Protein AF-A0A965WTZ3-F1 (afdb_monomer)

Sequence (68 aa):
IEDDAFAGCDKLVELYIPDSVRSIGFGAFAYCNSLRNVSLPEGVSISGKGVFAKCGLNSGMINRRSSE

Mean predicted aligned error: 3.65 Å

Structure (mmCIF, N/CA/C/O backbone):
data_AF-A0A965WTZ3-F1
#
_entry.id   AF-A0A965WTZ3-F1
#
loop_
_atom_site.group_PDB
_atom_site.id
_atom_site.type_symbol
_atom_site.label_atom_id
_atom_site.label_alt_id
_atom_site.label_comp_id
_atom_site.label_asym_id
_atom_site.label_entity_id
_atom_site.label_seq_id
_atom_site.pdbx_PDB_ins_code
_atom_site.Cartn_x
_atom_site.Cartn_y
_atom_site.Cartn_z
_atom_site.occupancy
_atom_site.B_iso_or_equiv
_atom_site.auth_seq_id
_atom_site.auth_comp_id
_atom_site.auth_asym_id
_atom_site.auth_atom_id
_atom_site.pdbx_PDB_model_num
ATOM 1 N N . ILE A 1 1 ? -5.535 -5.661 5.548 1.00 92.69 1 ILE A N 1
ATOM 2 C CA . ILE A 1 1 ? -4.936 -5.926 4.220 1.00 92.69 1 ILE A CA 1
ATOM 3 C C . ILE A 1 1 ? -3.824 -6.926 4.439 1.00 92.69 1 ILE A C 1
ATOM 5 O O . ILE A 1 1 ? -2.988 -6.668 5.299 1.00 92.69 1 ILE A O 1
ATOM 9 N N . GLU A 1 2 ? -3.893 -8.064 3.754 1.00 94.44 2 GLU A N 1
ATOM 10 C CA . GLU A 1 2 ? -2.941 -9.171 3.903 1.00 94.44 2 GLU A CA 1
ATOM 11 C C . GLU A 1 2 ? -1.585 -8.864 3.256 1.00 94.44 2 GLU A C 1
ATOM 13 O O . GLU A 1 2 ? -1.411 -7.831 2.601 1.00 94.44 2 GLU A O 1
ATOM 18 N N . ASP A 1 3 ? -0.625 -9.753 3.494 1.00 95.31 3 ASP A N 1
ATOM 19 C CA . ASP A 1 3 ? 0.734 -9.653 2.972 1.00 95.31 3 ASP A CA 1
ATOM 20 C C . ASP A 1 3 ? 0.731 -9.715 1.437 1.00 95.31 3 ASP A C 1
ATOM 22 O O . ASP A 1 3 ? -0.029 -10.474 0.840 1.00 95.31 3 ASP A O 1
ATOM 26 N N . ASP A 1 4 ? 1.544 -8.866 0.802 1.00 94.62 4 ASP A N 1
ATOM 27 C CA . ASP A 1 4 ? 1.720 -8.763 -0.657 1.00 94.62 4 ASP A CA 1
ATOM 28 C C . ASP A 1 4 ? 0.427 -8.596 -1.495 1.00 94.62 4 ASP A C 1
ATOM 30 O O . ASP A 1 4 ? 0.460 -8.702 -2.721 1.00 94.62 4 ASP A O 1
ATOM 34 N N . ALA A 1 5 ? -0.711 -8.266 -0.867 1.00 95.25 5 ALA A N 1
ATOM 35 C CA . ALA A 1 5 ? -2.036 -8.266 -1.501 1.00 95.25 5 ALA A CA 1
ATOM 36 C C . ALA A 1 5 ? -2.138 -7.414 -2.782 1.00 95.25 5 ALA A C 1
ATOM 38 O O . ALA A 1 5 ? -2.897 -7.745 -3.692 1.00 95.25 5 ALA A O 1
ATOM 39 N N . PHE A 1 6 ? -1.379 -6.319 -2.857 1.00 95.56 6 PHE A N 1
ATOM 40 C CA . PHE A 1 6 ? -1.286 -5.429 -4.016 1.00 95.56 6 PHE A CA 1
ATOM 41 C C . PHE A 1 6 ? 0.163 -5.247 -4.485 1.00 95.56 6 PHE A C 1
ATOM 43 O O . PHE A 1 6 ? 0.482 -4.240 -5.123 1.00 95.56 6 PHE A O 1
ATOM 50 N N . ALA A 1 7 ? 1.054 -6.192 -4.176 1.00 95.12 7 ALA A N 1
ATOM 51 C CA . ALA A 1 7 ? 2.441 -6.114 -4.607 1.00 95.12 7 ALA A CA 1
ATOM 52 C C . ALA A 1 7 ? 2.542 -6.108 -6.147 1.00 95.12 7 ALA A C 1
ATOM 54 O O . ALA A 1 7 ? 1.901 -6.899 -6.837 1.00 95.12 7 ALA A O 1
ATOM 55 N N . GLY A 1 8 ? 3.343 -5.194 -6.697 1.00 95.75 8 GLY A N 1
ATOM 56 C CA . GLY A 1 8 ? 3.538 -5.026 -8.140 1.00 95.75 8 GLY A CA 1
ATOM 57 C C . GLY A 1 8 ? 2.367 -4.362 -8.868 1.00 95.75 8 GLY A C 1
ATOM 58 O O . GLY A 1 8 ? 2.281 -4.442 -10.094 1.00 95.75 8 GLY A O 1
ATOM 59 N N . CYS A 1 9 ? 1.444 -3.708 -8.154 1.00 95.56 9 CYS A N 1
ATOM 60 C CA . CYS A 1 9 ? 0.324 -3.016 -8.785 1.00 95.56 9 CYS A CA 1
ATOM 61 C C . CYS A 1 9 ? 0.762 -1.675 -9.406 1.00 95.56 9 CYS A C 1
ATOM 63 O O . CYS A 1 9 ? 0.485 -0.593 -8.893 1.00 95.56 9 CYS A O 1
ATOM 65 N N . ASP A 1 10 ? 1.411 -1.735 -10.569 1.00 92.31 10 ASP A N 1
ATOM 66 C CA . ASP A 1 10 ? 1.932 -0.560 -11.284 1.00 92.31 10 ASP A CA 1
ATOM 67 C C . ASP A 1 10 ? 0.851 0.373 -11.844 1.00 92.31 10 ASP A C 1
ATOM 69 O O . ASP A 1 10 ? 1.154 1.477 -12.292 1.00 92.31 10 ASP A O 1
ATOM 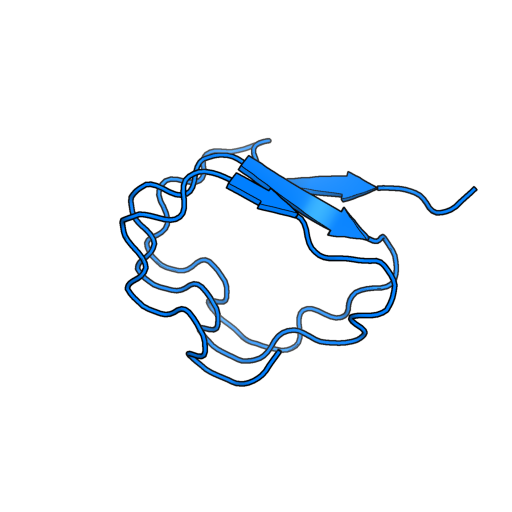73 N N . LYS A 1 11 ? -0.421 -0.034 -11.826 1.00 94.38 11 LYS A N 1
ATOM 74 C CA . LYS A 1 11 ? -1.543 0.845 -12.192 1.00 94.38 11 LYS A CA 1
ATOM 75 C C . LYS A 1 11 ? -2.071 1.657 -11.009 1.00 94.38 11 LYS A C 1
ATOM 77 O O . LYS A 1 11 ? -2.868 2.568 -11.218 1.00 94.38 11 LYS A O 1
ATOM 82 N N . LEU A 1 12 ? -1.654 1.340 -9.782 1.00 93.38 12 LEU A N 1
ATOM 83 C CA . LEU A 1 12 ? -2.103 2.038 -8.586 1.00 93.38 12 LEU A CA 1
ATOM 84 C C . LEU A 1 12 ? -1.335 3.355 -8.446 1.00 93.38 12 LEU A C 1
ATOM 86 O O . LEU A 1 12 ? -0.169 3.364 -8.062 1.00 93.38 12 LEU A O 1
ATOM 90 N N . VAL A 1 13 ? -1.990 4.465 -8.787 1.00 94.62 13 VAL A N 1
ATOM 91 C CA . VAL A 1 13 ? -1.404 5.816 -8.701 1.00 94.62 13 VAL A CA 1
ATOM 92 C C . VAL A 1 13 ? -1.678 6.461 -7.346 1.00 94.62 13 VAL A C 1
ATOM 94 O O . VAL A 1 13 ? -0.810 7.124 -6.774 1.00 94.62 13 VAL A O 1
ATOM 97 N N . GLU A 1 14 ? -2.873 6.229 -6.815 1.00 93.75 14 GLU A N 1
ATOM 98 C CA . GLU A 1 14 ? -3.336 6.763 -5.542 1.00 93.75 14 GLU A CA 1
ATOM 99 C C . GLU A 1 14 ? -3.918 5.641 -4.691 1.00 93.75 14 GLU A C 1
ATOM 101 O O . GLU A 1 14 ? -4.596 4.744 -5.194 1.00 93.75 14 GLU A O 1
ATOM 106 N N . LEU A 1 15 ? -3.657 5.704 -3.389 1.00 93.19 15 LEU A N 1
ATOM 107 C CA . LEU A 1 15 ? -4.154 4.752 -2.412 1.00 93.19 15 LEU A CA 1
ATOM 108 C C . LEU A 1 15 ? -4.946 5.485 -1.336 1.00 93.19 15 LEU A C 1
ATOM 110 O O . LEU A 1 15 ? -4.393 6.261 -0.558 1.00 93.19 15 LEU A O 1
ATOM 114 N N . TYR A 1 16 ? -6.233 5.175 -1.252 1.00 93.75 16 TYR A N 1
ATOM 115 C CA . TYR A 1 16 ? -7.097 5.591 -0.158 1.00 93.75 16 TYR A CA 1
ATOM 116 C C . TYR A 1 16 ? -7.425 4.372 0.702 1.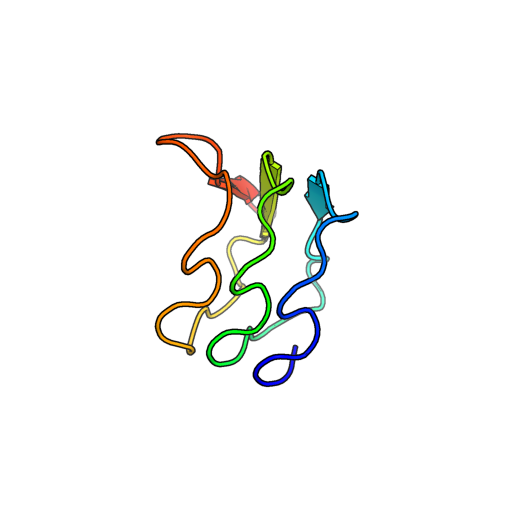00 93.75 16 TYR A C 1
ATOM 118 O O . TYR A 1 16 ? -8.151 3.477 0.271 1.00 93.75 16 TYR A O 1
ATOM 126 N N . ILE A 1 17 ? -6.873 4.320 1.914 1.00 92.94 17 ILE A N 1
ATOM 127 C CA . ILE A 1 17 ? -7.206 3.277 2.887 1.00 92.94 17 ILE A CA 1
ATOM 128 C C . ILE A 1 17 ? -8.419 3.743 3.695 1.00 92.94 17 ILE A C 1
ATOM 130 O O . ILE A 1 17 ? -8.317 4.790 4.331 1.00 92.94 17 ILE A O 1
ATOM 134 N N . PRO A 1 18 ? -9.550 3.018 3.686 1.00 91.25 18 PRO A N 1
ATOM 135 C CA . PRO A 1 18 ? -10.719 3.383 4.477 1.00 91.25 18 PRO A CA 1
ATOM 136 C C . PRO A 1 18 ? -10.506 3.115 5.972 1.00 91.25 18 PRO A C 1
ATOM 138 O O . PRO A 1 18 ? -9.727 2.241 6.354 1.00 91.25 18 PRO A O 1
ATOM 141 N N . ASP A 1 19 ? -11.249 3.830 6.817 1.00 90.00 19 ASP A N 1
ATOM 142 C CA . ASP A 1 19 ? -11.092 3.812 8.281 1.00 90.00 19 ASP A CA 1
ATOM 143 C C . ASP A 1 19 ? -11.436 2.447 8.916 1.00 90.00 19 ASP A C 1
ATOM 145 O O . ASP A 1 19 ? -11.030 2.142 10.035 1.00 90.00 19 ASP A O 1
ATOM 149 N N . SER A 1 20 ? -12.140 1.577 8.180 1.00 91.56 20 SER A N 1
ATOM 150 C CA . SER A 1 20 ? -12.419 0.192 8.581 1.00 91.56 20 SER A CA 1
ATOM 151 C C . SER A 1 20 ? -11.181 -0.714 8.553 1.00 91.56 20 SER A C 1
ATOM 153 O O . SER A 1 20 ? -11.186 -1.791 9.159 1.00 91.56 20 SER A O 1
ATOM 155 N N . VAL A 1 21 ? -10.109 -0.303 7.868 1.00 92.25 21 VAL A N 1
ATOM 156 C CA . VAL A 1 21 ? -8.869 -1.075 7.775 1.00 92.25 21 VAL A CA 1
ATOM 157 C C . VAL A 1 21 ? -8.029 -0.845 9.023 1.00 92.25 21 VAL A C 1
ATOM 159 O O . VAL A 1 21 ? -7.443 0.213 9.226 1.00 92.25 21 VAL A O 1
ATOM 162 N N . ARG A 1 22 ? -7.919 -1.894 9.841 1.00 92.25 22 ARG A N 1
ATOM 163 C CA . ARG A 1 22 ? -7.129 -1.870 11.080 1.00 92.25 22 ARG A CA 1
ATOM 164 C C . ARG A 1 22 ? -5.649 -2.167 10.872 1.00 92.25 22 ARG A C 1
ATOM 166 O O . ARG A 1 22 ? -4.825 -1.676 11.637 1.00 92.25 22 ARG A O 1
ATOM 173 N N . SER A 1 23 ? -5.303 -2.976 9.872 1.00 93.31 23 SER A N 1
ATOM 174 C CA . SER A 1 23 ? -3.926 -3.431 9.666 1.00 93.31 23 SER A CA 1
ATOM 175 C C . SER A 1 23 ? -3.538 -3.572 8.197 1.00 93.31 23 SER A C 1
ATOM 177 O O . SER A 1 23 ? -4.366 -3.911 7.340 1.00 93.31 23 SER A O 1
ATOM 179 N N . ILE A 1 24 ? -2.254 -3.331 7.920 1.00 94.62 24 ILE A N 1
ATOM 180 C CA . ILE A 1 24 ? -1.613 -3.555 6.620 1.00 94.62 24 ILE A CA 1
ATOM 181 C C . ILE A 1 24 ? -0.404 -4.482 6.808 1.00 94.62 24 ILE A C 1
ATOM 183 O O . ILE A 1 24 ? 0.498 -4.183 7.600 1.00 94.62 24 ILE A O 1
ATOM 187 N N . GLY A 1 25 ? -0.434 -5.606 6.090 1.00 95.44 25 GLY A N 1
ATOM 188 C CA . GLY A 1 25 ? 0.561 -6.674 6.121 1.00 95.44 25 GLY A CA 1
ATOM 189 C C . GLY A 1 25 ? 1.894 -6.325 5.459 1.00 95.44 25 GLY A C 1
ATOM 190 O O . GLY A 1 25 ? 2.088 -5.238 4.906 1.00 95.44 25 GLY A O 1
ATOM 191 N N . PHE A 1 26 ? 2.839 -7.256 5.553 1.00 95.38 26 PHE A N 1
ATOM 192 C CA . PHE A 1 26 ? 4.170 -7.166 4.957 1.00 95.38 26 PHE A CA 1
ATOM 193 C C . PHE A 1 26 ? 4.076 -7.007 3.441 1.00 95.38 26 PHE A C 1
ATOM 195 O O . PHE A 1 26 ? 3.292 -7.690 2.795 1.00 95.38 26 PHE A O 1
ATOM 202 N N . GLY A 1 27 ? 4.845 -6.071 2.875 1.00 94.75 27 GLY A N 1
ATOM 203 C CA . GLY A 1 27 ? 4.924 -5.908 1.419 1.00 94.75 27 GLY A CA 1
ATOM 204 C C . GLY A 1 27 ? 3.601 -5.610 0.701 1.00 94.75 27 GLY A C 1
ATOM 205 O O . GLY A 1 27 ? 3.570 -5.637 -0.523 1.00 94.75 27 GLY A O 1
ATOM 206 N N . ALA A 1 28 ? 2.516 -5.280 1.415 1.00 96.06 28 ALA A N 1
ATOM 207 C CA . ALA A 1 28 ? 1.168 -5.236 0.842 1.00 96.06 28 ALA A CA 1
ATOM 208 C C . ALA A 1 28 ? 1.020 -4.334 -0.396 1.00 96.06 28 ALA A C 1
ATOM 210 O O . ALA A 1 28 ? 0.156 -4.596 -1.224 1.00 96.06 28 ALA A O 1
ATOM 211 N N . PHE A 1 29 ? 1.852 -3.299 -0.536 1.00 95.56 29 PHE A N 1
ATOM 212 C CA . PHE A 1 29 ? 1.918 -2.422 -1.708 1.00 95.56 29 PHE A CA 1
ATOM 213 C C . PHE A 1 29 ? 3.334 -2.345 -2.293 1.00 95.56 29 PHE A C 1
ATOM 215 O O . PHE A 1 29 ? 3.663 -1.378 -2.976 1.00 95.56 29 PHE A O 1
ATOM 222 N N . ALA A 1 30 ? 4.198 -3.325 -2.025 1.00 95.12 30 ALA A N 1
ATOM 223 C CA . ALA A 1 30 ? 5.567 -3.320 -2.518 1.00 95.12 30 ALA A CA 1
ATOM 224 C C . ALA A 1 30 ? 5.596 -3.292 -4.054 1.00 95.12 30 ALA A C 1
ATOM 226 O O . ALA A 1 30 ? 4.715 -3.834 -4.711 1.00 95.12 30 ALA A O 1
ATOM 227 N N . TYR A 1 31 ? 6.609 -2.663 -4.642 1.00 95.94 31 TYR A N 1
ATOM 228 C CA . TYR A 1 31 ? 6.799 -2.553 -6.093 1.00 95.94 31 TYR A CA 1
ATOM 229 C C . TYR A 1 31 ? 5.671 -1.830 -6.854 1.00 95.94 31 TYR A C 1
ATOM 231 O O . TYR A 1 31 ? 5.609 -1.941 -8.073 1.00 95.94 31 TYR A O 1
ATOM 239 N N . CYS A 1 32 ? 4.798 -1.063 -6.187 1.00 95.94 32 CYS A N 1
ATOM 240 C CA . CYS A 1 32 ? 3.843 -0.184 -6.875 1.00 95.94 32 CYS A CA 1
ATOM 241 C C . CYS A 1 32 ? 4.555 1.088 -7.369 1.00 95.94 32 CYS A C 1
ATOM 243 O O . CYS A 1 32 ? 4.526 2.132 -6.710 1.00 95.94 32 CYS A O 1
ATOM 245 N N . ASN A 1 33 ? 5.222 1.024 -8.524 1.00 94.50 33 ASN A N 1
ATOM 246 C CA . ASN A 1 33 ? 6.101 2.108 -8.989 1.00 94.50 33 ASN A CA 1
ATOM 247 C C . ASN A 1 33 ? 5.344 3.402 -9.324 1.00 94.50 33 ASN A C 1
ATOM 249 O O . ASN A 1 33 ? 5.887 4.498 -9.185 1.00 94.50 33 ASN A O 1
ATOM 253 N N . SER A 1 34 ? 4.082 3.284 -9.736 1.00 95.19 34 SER A N 1
ATOM 254 C CA . SER A 1 34 ? 3.238 4.438 -10.064 1.00 95.19 34 SER A CA 1
ATOM 255 C C . SER A 1 34 ? 2.576 5.084 -8.850 1.00 95.19 34 SER A C 1
ATOM 257 O O . SER A 1 34 ? 1.983 6.151 -9.009 1.00 95.19 34 SER A O 1
ATOM 259 N N . LEU A 1 35 ? 2.671 4.478 -7.658 1.00 94.81 35 LEU A N 1
ATOM 260 C CA . LEU A 1 35 ? 2.007 4.971 -6.455 1.00 94.81 35 LEU A CA 1
ATOM 261 C C . LEU A 1 35 ? 2.680 6.258 -5.973 1.00 94.81 35 LEU A C 1
ATOM 263 O O . LEU A 1 35 ? 3.830 6.245 -5.531 1.00 94.81 35 LEU A O 1
ATOM 267 N N . ARG A 1 36 ? 1.942 7.366 -6.062 1.00 93.06 36 ARG A N 1
ATOM 268 C CA . ARG A 1 36 ? 2.413 8.727 -5.764 1.00 93.06 36 ARG A CA 1
ATOM 269 C C . ARG A 1 36 ? 1.693 9.383 -4.602 1.00 93.06 36 ARG A C 1
ATOM 271 O O . ARG A 1 36 ? 2.187 10.379 -4.096 1.00 93.06 36 ARG A O 1
ATOM 278 N N . ASN A 1 37 ? 0.531 8.881 -4.201 1.00 93.12 37 ASN A N 1
ATOM 279 C CA . ASN A 1 37 ? -0.210 9.481 -3.103 1.00 93.12 37 ASN A CA 1
ATOM 280 C C . ASN A 1 37 ? -0.866 8.402 -2.250 1.00 93.12 37 ASN A C 1
ATOM 282 O O . ASN A 1 37 ? -1.534 7.509 -2.769 1.00 93.12 37 ASN A O 1
ATOM 286 N N . VAL A 1 38 ? -0.673 8.482 -0.938 1.00 93.81 38 VAL A N 1
ATOM 287 C CA . VAL A 1 38 ? -1.224 7.528 0.023 1.00 93.81 38 VAL A CA 1
ATOM 288 C C . VAL A 1 38 ? -1.943 8.298 1.115 1.00 93.81 38 VAL A C 1
ATOM 290 O O . VAL A 1 38 ? -1.355 9.141 1.785 1.00 93.81 38 VAL A O 1
ATOM 293 N N . SER A 1 39 ? -3.213 7.973 1.319 1.00 94.12 39 SER A N 1
ATOM 294 C CA . SER A 1 39 ? -4.033 8.498 2.404 1.00 94.12 39 SER A CA 1
ATOM 295 C C . SER A 1 39 ? -4.402 7.365 3.357 1.00 94.12 39 SER A C 1
ATOM 297 O O . SER A 1 39 ? -5.208 6.492 3.023 1.00 94.12 39 SER A O 1
ATOM 299 N N . LEU A 1 40 ? -3.805 7.389 4.545 1.00 92.56 40 LEU A N 1
ATOM 300 C CA . LEU A 1 40 ? -4.013 6.421 5.621 1.00 92.56 40 LEU A CA 1
ATOM 301 C C . LEU A 1 40 ? -4.907 7.019 6.709 1.00 92.56 40 LEU A C 1
ATOM 303 O O . LEU A 1 40 ? -4.760 8.203 6.996 1.00 92.56 40 LEU A O 1
ATOM 307 N N . PRO A 1 41 ? -5.779 6.244 7.363 1.00 92.38 41 PRO A N 1
ATOM 308 C CA . PRO A 1 41 ? -6.443 6.705 8.575 1.00 92.38 41 PRO A CA 1
ATOM 309 C C . PRO A 1 41 ? -5.465 6.696 9.760 1.00 92.38 41 PRO A C 1
ATOM 311 O O . PRO A 1 41 ? -4.530 5.894 9.787 1.00 92.38 41 PRO A O 1
ATOM 314 N N . GLU A 1 42 ? -5.667 7.560 10.756 1.00 88.06 42 GLU A N 1
ATOM 315 C CA . GLU A 1 42 ? -4.792 7.636 11.939 1.00 88.06 42 GLU A CA 1
ATOM 316 C C . GLU A 1 42 ? -4.702 6.321 12.726 1.00 88.06 42 GLU A C 1
ATOM 318 O O . GLU A 1 42 ? -3.646 5.995 13.265 1.00 88.06 42 GLU A O 1
ATOM 323 N N . GLY A 1 43 ? -5.778 5.532 12.737 1.00 88.00 43 GLY A N 1
ATOM 324 C CA . GLY A 1 43 ? -5.852 4.265 13.465 1.00 88.00 43 GLY A CA 1
ATOM 325 C C . GLY A 1 43 ? -5.256 3.046 12.752 1.00 88.00 43 GLY A C 1
ATOM 326 O O . GLY A 1 43 ? -5.276 1.958 13.330 1.00 88.00 43 GLY A O 1
ATOM 327 N N . VAL A 1 44 ? -4.752 3.167 11.512 1.00 92.81 44 VAL A N 1
ATOM 328 C CA . VAL A 1 44 ? -4.217 1.988 10.810 1.00 92.81 44 VAL A CA 1
ATOM 329 C C . VAL A 1 44 ? -2.866 1.570 11.379 1.00 92.81 44 VAL A C 1
ATOM 331 O O . VAL A 1 44 ? -1.905 2.340 11.420 1.00 92.81 44 VAL A O 1
ATOM 334 N N . SER A 1 45 ? -2.762 0.300 11.758 1.00 91.81 45 SER A N 1
ATOM 335 C CA . SER A 1 45 ? -1.497 -0.309 12.144 1.00 91.81 45 SER A CA 1
ATOM 336 C C . SER A 1 45 ? -0.745 -0.804 10.908 1.00 91.81 45 SER A C 1
ATOM 338 O O . SER A 1 45 ? -1.182 -1.720 10.207 1.00 91.81 45 SER A O 1
ATOM 340 N N . ILE A 1 46 ? 0.410 -0.202 10.628 1.00 89.56 46 ILE A N 1
ATOM 341 C CA . ILE A 1 46 ? 1.346 -0.715 9.622 1.00 89.56 46 ILE A CA 1
ATOM 342 C C . ILE A 1 46 ? 2.261 -1.713 10.330 1.00 89.56 46 ILE A C 1
ATOM 344 O O . ILE A 1 46 ? 3.266 -1.332 10.927 1.00 89.56 46 ILE A O 1
ATOM 348 N N . SER A 1 47 ? 1.875 -2.987 10.317 1.00 80.31 47 SER A N 1
ATOM 349 C CA . SER A 1 47 ? 2.613 -4.054 11.007 1.00 80.31 47 SER A CA 1
ATOM 350 C C . SER A 1 47 ? 3.673 -4.702 10.107 1.00 80.31 47 SER A C 1
ATOM 352 O O . SER A 1 47 ? 4.650 -5.268 10.596 1.00 80.31 47 SER A O 1
ATOM 354 N N . GLY A 1 48 ? 3.510 -4.595 8.788 1.00 75.25 48 GLY A N 1
ATOM 355 C CA . GLY A 1 48 ? 4.457 -5.098 7.803 1.00 75.25 48 GLY A CA 1
ATOM 356 C C . GLY A 1 48 ? 5.700 -4.222 7.637 1.00 75.25 48 GLY A C 1
ATOM 357 O O . GLY A 1 48 ? 5.608 -3.005 7.486 1.00 75.25 48 GLY A O 1
ATOM 358 N N . LYS A 1 49 ? 6.891 -4.826 7.572 1.00 86.62 49 LYS A N 1
ATOM 359 C CA . LYS A 1 49 ? 8.059 -4.139 6.994 1.00 86.62 49 LYS A CA 1
ATOM 360 C C . LYS A 1 49 ? 7.845 -3.972 5.487 1.00 86.62 49 LYS A C 1
ATOM 362 O O . LYS A 1 49 ? 7.220 -4.808 4.845 1.00 86.62 49 LYS A O 1
ATOM 367 N N . GLY A 1 50 ? 8.365 -2.885 4.920 1.00 91.25 50 GLY A N 1
ATOM 368 C CA . GLY A 1 50 ? 8.392 -2.707 3.467 1.00 91.25 50 GLY A CA 1
ATOM 369 C C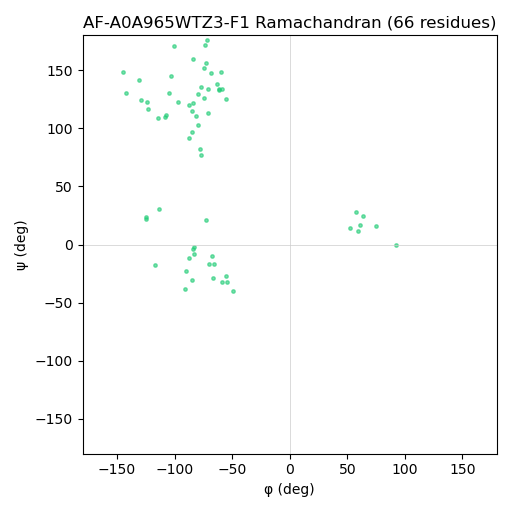 . GLY A 1 50 ? 7.023 -2.612 2.787 1.00 91.25 50 GLY A C 1
ATOM 370 O O . GLY A 1 50 ? 6.947 -2.889 1.598 1.00 91.25 50 GLY A O 1
ATOM 371 N N . VAL A 1 51 ? 5.961 -2.201 3.494 1.00 93.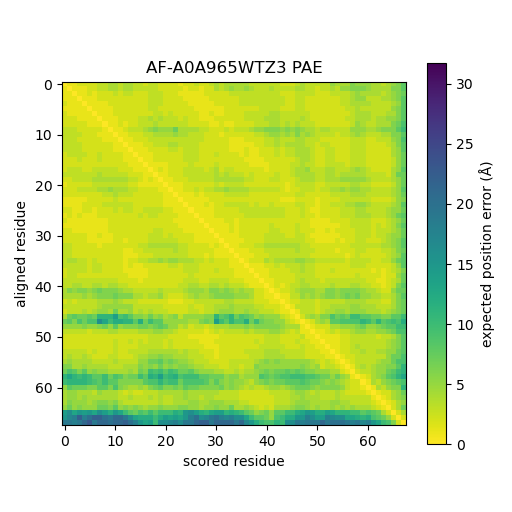50 51 VAL A N 1
ATOM 372 C CA . VAL A 1 51 ? 4.609 -2.048 2.912 1.00 93.50 51 VAL A CA 1
ATOM 373 C C . VAL A 1 51 ? 4.623 -1.248 1.612 1.00 93.50 51 VAL A C 1
ATOM 375 O O . VAL A 1 51 ? 3.946 -1.624 0.668 1.00 93.50 51 VAL A O 1
ATOM 378 N N . PHE A 1 52 ? 5.433 -0.191 1.554 1.00 92.62 52 PHE A N 1
ATOM 379 C CA . PHE A 1 52 ? 5.628 0.640 0.365 1.00 92.62 52 PHE A CA 1
ATOM 380 C C . PHE A 1 52 ? 7.055 0.525 -0.198 1.00 92.62 52 PHE A C 1
ATOM 382 O O . PHE A 1 52 ? 7.626 1.494 -0.704 1.00 92.62 52 PHE A O 1
ATOM 389 N N . ALA A 1 53 ? 7.691 -0.640 -0.038 1.00 92.50 53 ALA A N 1
ATOM 390 C CA . ALA A 1 53 ? 9.030 -0.869 -0.566 1.00 92.50 53 ALA A CA 1
ATOM 391 C C . ALA A 1 53 ? 9.017 -0.737 -2.089 1.00 92.50 53 ALA A C 1
ATOM 393 O O . ALA A 1 53 ? 8.158 -1.308 -2.749 1.00 92.50 53 ALA A O 1
ATOM 394 N N . LYS A 1 54 ? 9.993 -0.015 -2.653 1.00 92.56 54 LYS A N 1
ATOM 395 C CA . LYS A 1 54 ? 10.099 0.195 -4.108 1.00 92.56 54 LYS A CA 1
ATOM 396 C C . LYS A 1 54 ? 8.844 0.838 -4.733 1.00 92.56 54 LYS A C 1
ATOM 398 O O . LYS A 1 54 ? 8.584 0.628 -5.909 1.00 92.56 54 LYS A O 1
ATOM 403 N N . CYS A 1 55 ? 8.091 1.634 -3.973 1.00 92.06 55 CYS A N 1
ATOM 404 C CA . CYS A 1 55 ? 7.054 2.505 -4.532 1.00 92.06 55 CYS A CA 1
ATOM 405 C C . CYS A 1 55 ? 7.639 3.831 -5.025 1.00 92.06 55 CYS A C 1
ATOM 407 O O . CYS A 1 55 ? 8.681 4.274 -4.539 1.00 92.06 55 CYS A O 1
ATOM 409 N N . GLY A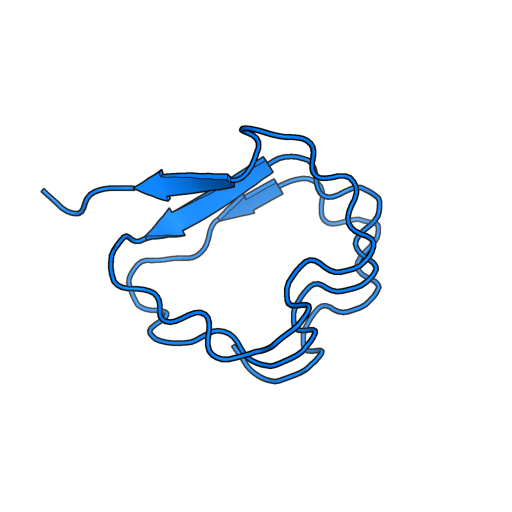 1 56 ? 6.916 4.515 -5.914 1.00 90.06 56 GLY A N 1
ATOM 410 C CA . GLY A 1 56 ? 7.244 5.865 -6.396 1.00 90.06 56 GLY A CA 1
ATOM 411 C C . GLY A 1 56 ? 7.000 6.995 -5.384 1.00 90.06 56 GLY A C 1
ATOM 412 O O . GLY A 1 56 ? 6.847 8.151 -5.783 1.00 90.06 56 GLY A O 1
ATOM 413 N N . LEU A 1 57 ? 6.936 6.675 -4.086 1.00 88.69 57 LEU A N 1
ATOM 414 C CA . LEU A 1 57 ? 6.631 7.626 -3.022 1.00 88.69 57 LEU A CA 1
ATOM 415 C C . LEU A 1 57 ? 7.863 8.456 -2.657 1.00 88.69 57 LEU A C 1
ATOM 417 O O . LEU A 1 57 ? 8.926 7.925 -2.342 1.00 88.69 57 LEU A O 1
ATOM 421 N N . ASN A 1 58 ? 7.681 9.771 -2.635 1.00 86.25 58 ASN A N 1
ATOM 422 C CA . ASN A 1 58 ? 8.649 10.741 -2.141 1.00 86.25 58 ASN A CA 1
ATOM 423 C C . ASN A 1 58 ? 8.282 11.190 -0.719 1.00 86.25 58 ASN A C 1
ATOM 425 O O . ASN A 1 58 ? 7.195 10.903 -0.208 1.00 86.25 58 ASN A O 1
ATOM 429 N N . SER A 1 5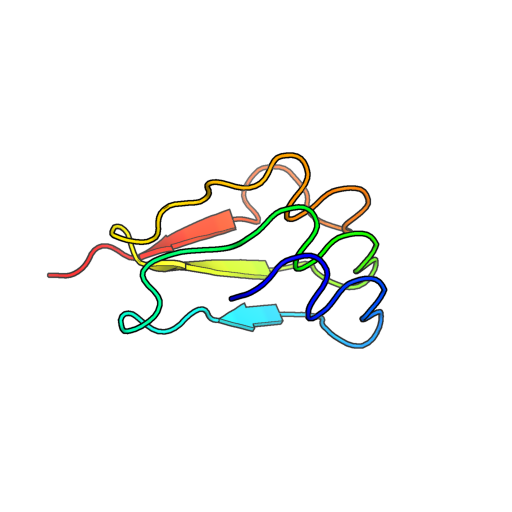9 ? 9.193 11.926 -0.078 1.00 78.12 59 SER A N 1
ATOM 430 C CA . SER A 1 59 ? 8.925 12.545 1.224 1.00 78.12 59 SER A CA 1
ATOM 431 C C . SER A 1 59 ? 7.670 13.427 1.145 1.00 78.12 59 SER A C 1
ATOM 433 O O . SER A 1 59 ? 7.579 14.288 0.274 1.00 78.12 59 SER A O 1
ATOM 435 N N . GLY A 1 60 ? 6.692 13.184 2.022 1.00 80.75 60 GLY A N 1
ATOM 436 C CA . GLY A 1 60 ? 5.425 13.930 2.071 1.00 80.75 60 GLY A CA 1
ATOM 437 C C . GLY A 1 60 ?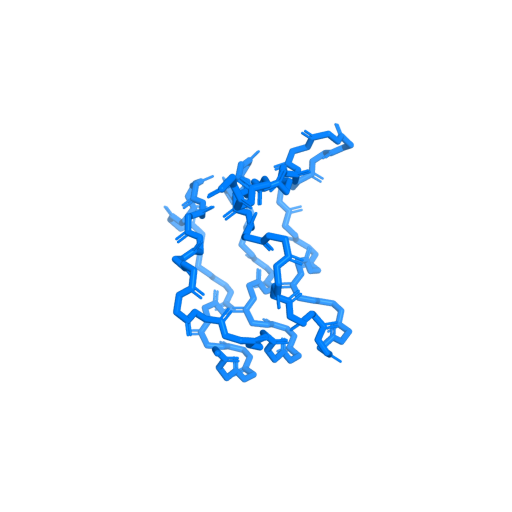 4.260 13.349 1.256 1.00 80.75 60 GLY A C 1
ATOM 438 O O . GLY A 1 60 ? 3.168 13.899 1.303 1.00 80.75 60 GLY A O 1
ATOM 439 N N . MET A 1 61 ? 4.442 12.230 0.545 1.00 87.19 61 MET A N 1
ATOM 440 C CA . MET A 1 61 ? 3.364 11.583 -0.231 1.00 87.19 61 MET A CA 1
ATOM 441 C C . MET A 1 61 ? 2.467 10.641 0.592 1.00 87.19 61 MET A C 1
ATOM 443 O O . MET A 1 61 ? 1.501 10.084 0.070 1.00 87.19 61 MET A O 1
ATOM 447 N N . ILE A 1 62 ? 2.785 10.440 1.875 1.00 89.75 62 ILE A N 1
ATOM 448 C CA . ILE A 1 62 ? 1.979 9.653 2.812 1.00 89.75 62 ILE A CA 1
ATOM 449 C C . ILE A 1 62 ? 1.310 10.618 3.785 1.00 89.75 62 ILE A C 1
ATOM 451 O O . ILE A 1 62 ? 1.972 11.207 4.638 1.00 89.75 62 ILE A O 1
ATOM 455 N N . ASN A 1 63 ? -0.007 10.737 3.671 1.00 90.88 63 ASN A N 1
ATOM 456 C CA . ASN A 1 63 ? -0.845 11.572 4.516 1.00 90.88 63 ASN A CA 1
ATOM 457 C C . ASN A 1 63 ? -1.616 10.692 5.503 1.00 90.88 63 ASN A C 1
ATOM 459 O O . ASN A 1 63 ? -2.253 9.716 5.099 1.00 90.88 63 ASN A O 1
ATOM 463 N N . ARG A 1 64 ? -1.576 11.037 6.795 1.00 89.75 64 ARG A N 1
ATOM 464 C CA . ARG A 1 64 ? -2.465 10.440 7.800 1.00 89.75 64 ARG A CA 1
ATOM 465 C C . ARG A 1 64 ? -3.660 11.359 8.021 1.00 89.75 64 ARG A C 1
ATOM 467 O O . ARG A 1 64 ? -3.478 12.529 8.335 1.00 89.75 64 ARG A O 1
ATOM 474 N N . ARG A 1 65 ? -4.863 10.833 7.808 1.00 89.81 65 ARG A N 1
ATOM 475 C CA . ARG A 1 65 ? -6.129 11.520 8.059 1.00 89.81 65 ARG A CA 1
ATOM 476 C C . ARG A 1 65 ? -6.480 11.357 9.530 1.00 89.81 65 ARG A C 1
ATOM 478 O O . ARG A 1 65 ? -6.599 10.219 9.991 1.00 89.81 65 ARG A O 1
ATOM 485 N N . SER A 1 66 ? -6.639 12.477 10.227 1.00 80.00 66 SER A N 1
ATOM 486 C CA . SER A 1 66 ? -7.201 12.472 11.572 1.00 80.00 66 SER A CA 1
ATOM 487 C C . SER A 1 66 ? -8.688 12.153 11.500 1.00 80.00 66 SER A C 1
ATOM 489 O O . SER A 1 66 ? -9.391 12.651 10.618 1.00 80.00 66 SER A O 1
ATOM 491 N N . SER A 1 67 ? -9.132 11.246 12.364 1.00 66.19 67 SER A N 1
ATOM 492 C CA . SER A 1 67 ? -10.549 10.976 12.581 1.00 66.1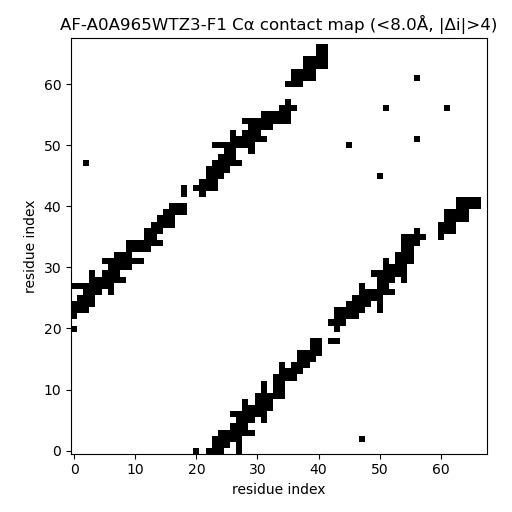9 67 SER A CA 1
ATOM 493 C C . SER A 1 67 ? -11.048 11.992 13.605 1.00 66.19 67 SER A C 1
ATOM 495 O O . SER A 1 67 ? -10.811 11.800 14.798 1.00 66.19 67 SER A O 1
ATOM 497 N N . GLU A 1 68 ? -11.647 13.087 13.138 1.00 55.62 68 GLU A N 1
ATOM 498 C CA . GLU A 1 68 ? -12.433 13.994 13.991 1.00 55.62 68 GLU A CA 1
ATOM 499 C C . GLU A 1 68 ? -13.660 13.281 14.578 1.00 55.62 68 GLU A C 1
ATOM 501 O O . GLU A 1 68 ? -14.289 12.474 13.849 1.00 55.62 68 GLU A O 1
#

Nearest PDB structures (foldseek):
  6mlx-assembly3_C  TM=9.384E-01  e=2.022E-01  Treponema pallidum
  4fs7-assembly1_A  TM=7.712E-01  e=8.971E-02  Bacteroides ovatus ATCC 8483
  4cp6-assembly1_A  TM=5.999E-01  e=2.942E-01  Streptococcus pneumoniae
  5awc-assembly1_B  TM=5.058E-01  e=5.552E+00  Homo sapiens

Secondary structure (DSSP, 8-state):
--TTTTTT-TT--EEE--TT--EE-TTTTTT-TT--EEEEETT-EE-STTTTTT-SPPTT-EEEEP--

Solvent-accessible surface area (backbone atoms only — not comparable to full-atom values): 3568 Å² total; per-residue (Å²): 84,57,59,44,72,42,45,58,37,54,84,40,40,66,44,78,52,57,80,85,48,55,44,37,25,37,26,21,37,16,43,10,50,46,24,50,39,36,40,38,37,66,77,45,39,75,76,25,67,52,30,62,35,70,31,49,58,56,95,83,28,68,42,70,42,77,85,128

Radius of gyration: 11.01 Å; Cα contacts (8 Å, |Δi|>4): 169; cha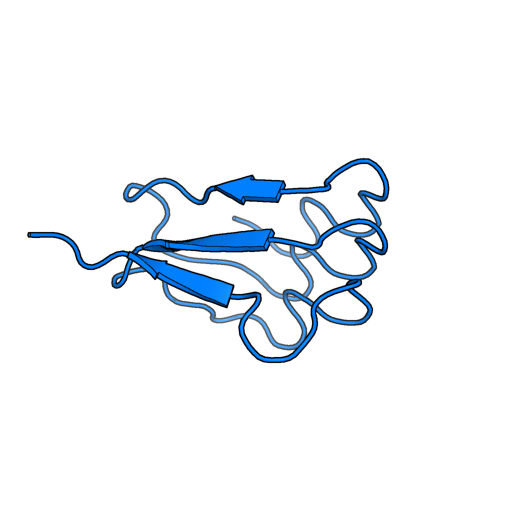ins: 1; bounding box: 22×24×26 Å

pLDDT: mean 90.82, std 6.85, range [55.62, 96.06]

Foldseek 3Di:
DEACCQALVCVAQEEDDDPPAQEDAALVHANNQNHEAYEAEPRHDDPYDCVHHNYVYDPPRYHYDYDD